Protein AF-A0AAV3REP3-F1 (afdb_monomer)

Radius of gyration: 13.12 Å; Cα contacts (8 Å, |Δi|>4): 44; chains: 1; bounding box: 30×29×31 Å

Mean predicted aligned error: 6.74 Å

pLDDT: mean 82.43, std 14.65, range [32.78, 94.62]

Sequence (69 aa):
MSFTDRLDAVPLPNGFILPQFTQFNGTGDPIKHLQGFWAKMTITSNDPDIYAKAFSNSWIGTWPFFSNP

Structure (mmCIF, N/CA/C/O backbone):
data_AF-A0AAV3REP3-F1
#
_entry.id   AF-A0AAV3REP3-F1
#
loop_
_atom_site.group_PDB
_atom_site.id
_atom_site.type_symbol
_atom_site.label_atom_id
_atom_site.label_alt_id
_atom_site.label_comp_id
_atom_site.label_asym_id
_atom_site.label_entity_id
_atom_site.label_seq_id
_atom_site.pdbx_PDB_ins_code
_atom_site.Cartn_x
_atom_site.Cartn_y
_atom_site.Cartn_z
_atom_site.occupancy
_atom_site.B_iso_or_equiv
_atom_site.auth_seq_id
_atom_site.auth_comp_id
_atom_site.auth_asym_id
_atom_site.auth_atom_id
_atom_site.pdbx_PDB_model_num
ATOM 1 N N . MET A 1 1 ? -9.044 -20.621 1.138 1.00 64.25 1 MET A N 1
ATOM 2 C CA . MET A 1 1 ? -9.261 -19.172 1.295 1.00 64.25 1 MET A CA 1
ATOM 3 C C . MET A 1 1 ? -7.933 -18.488 1.051 1.00 64.25 1 MET A C 1
ATOM 5 O O . MET A 1 1 ? -6.955 -18.831 1.712 1.00 64.25 1 MET A O 1
ATOM 9 N N . SER A 1 2 ? -7.870 -17.643 0.033 1.00 82.69 2 SER A N 1
ATOM 10 C CA . SER A 1 2 ? -6.667 -16.915 -0.350 1.00 82.69 2 SER A CA 1
ATOM 11 C C . SER A 1 2 ? -6.407 -15.744 0.610 1.00 82.69 2 SER A C 1
ATOM 13 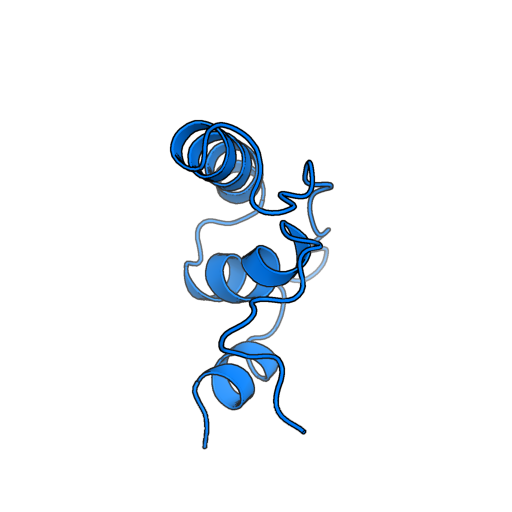O O . SER A 1 2 ? -7.244 -15.388 1.442 1.00 82.69 2 SER A O 1
ATOM 15 N N . PHE A 1 3 ? -5.218 -15.148 0.532 1.00 77.25 3 PHE A N 1
ATOM 16 C CA . PHE A 1 3 ? -4.920 -13.924 1.277 1.00 77.25 3 PHE A CA 1
ATOM 17 C C . PHE A 1 3 ? -5.823 -12.759 0.837 1.00 77.25 3 PHE A C 1
ATOM 19 O O . PHE A 1 3 ? -6.309 -12.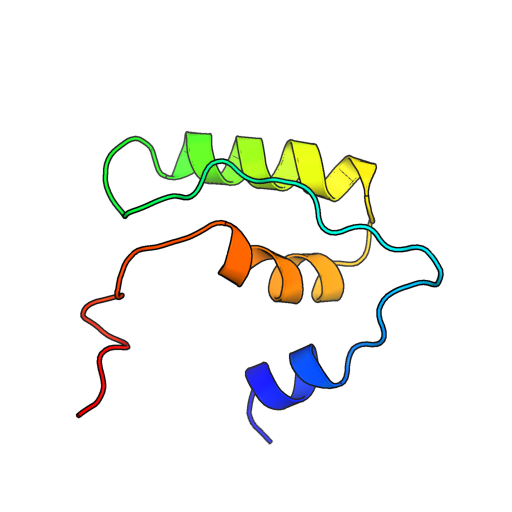018 1.686 1.00 77.25 3 PHE A O 1
ATOM 26 N N . THR A 1 4 ? -6.114 -12.656 -0.461 1.00 75.94 4 THR A N 1
ATOM 27 C CA . THR A 1 4 ? -7.016 -11.643 -1.024 1.00 75.94 4 THR A CA 1
ATOM 28 C C . THR A 1 4 ? -8.455 -11.824 -0.551 1.00 75.94 4 THR A C 1
ATOM 30 O O . THR A 1 4 ? -9.052 -10.846 -0.116 1.00 75.94 4 THR A O 1
ATOM 33 N N . ASP A 1 5 ? -8.960 -13.063 -0.468 1.00 82.00 5 ASP A N 1
ATOM 34 C CA . ASP A 1 5 ? -10.313 -13.334 0.056 1.00 82.00 5 ASP A CA 1
ATOM 35 C C . ASP A 1 5 ? -10.469 -12.823 1.500 1.00 82.00 5 ASP A C 1
ATOM 37 O O . ASP A 1 5 ? -11.548 -12.399 1.910 1.00 82.00 5 ASP A O 1
ATOM 41 N N . ARG A 1 6 ? -9.3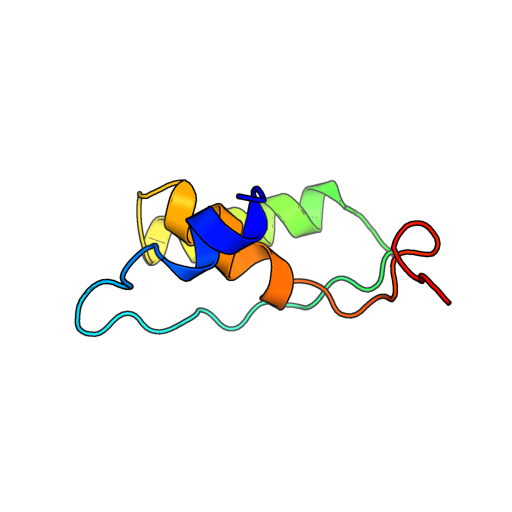85 -12.869 2.292 1.00 83.44 6 ARG A N 1
ATOM 42 C CA . ARG A 1 6 ? -9.378 -12.333 3.659 1.00 83.44 6 ARG A CA 1
ATOM 43 C C . ARG A 1 6 ? -9.407 -10.809 3.676 1.00 83.44 6 ARG A C 1
ATOM 45 O O . ARG A 1 6 ? -10.175 -10.255 4.451 1.00 83.44 6 ARG A O 1
ATOM 52 N N . LEU A 1 7 ? -8.626 -10.141 2.826 1.00 82.44 7 LEU A N 1
ATOM 53 C CA . LEU A 1 7 ? -8.624 -8.675 2.740 1.00 82.44 7 LEU A CA 1
A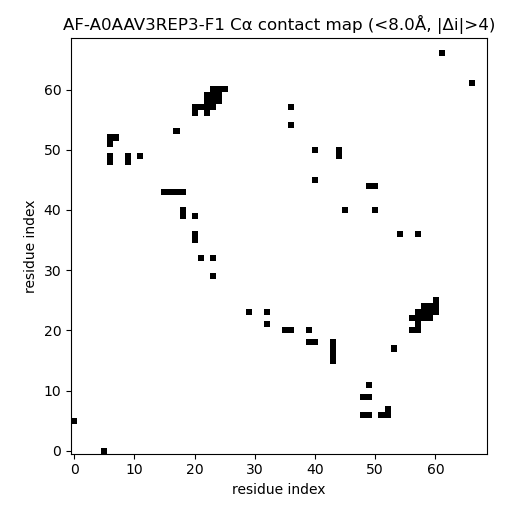TOM 54 C C . LEU A 1 7 ? -9.953 -8.120 2.215 1.00 82.44 7 LEU A C 1
ATOM 56 O O . LEU A 1 7 ? -10.430 -7.093 2.700 1.00 82.44 7 LEU A O 1
ATOM 60 N N . ASP A 1 8 ? -10.596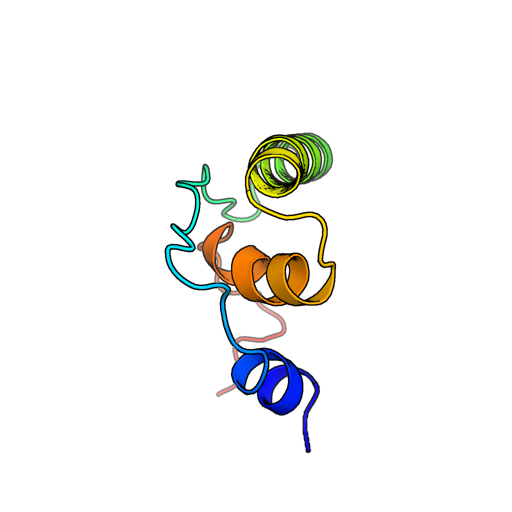 -8.803 1.270 1.00 81.31 8 ASP A N 1
ATOM 61 C CA . ASP A 1 8 ? -11.903 -8.394 0.749 1.00 81.31 8 ASP A CA 1
ATOM 62 C C . ASP A 1 8 ? -12.980 -8.430 1.836 1.00 81.31 8 ASP A C 1
ATOM 64 O O . ASP A 1 8 ? -13.805 -7.515 1.907 1.00 81.31 8 ASP A O 1
ATOM 68 N N . ALA A 1 9 ? -12.892 -9.399 2.751 1.00 85.25 9 ALA A N 1
ATOM 69 C CA . ALA A 1 9 ? -13.777 -9.525 3.904 1.00 85.25 9 ALA A CA 1
ATOM 70 C C . ALA A 1 9 ? -13.528 -8.487 5.020 1.00 85.25 9 ALA A C 1
ATOM 72 O O . ALA A 1 9 ? -14.376 -8.353 5.900 1.00 85.25 9 ALA A O 1
ATOM 73 N N . VAL A 1 10 ? -12.411 -7.742 5.002 1.00 82.94 10 VAL A N 1
ATOM 74 C CA . VAL A 1 10 ? -12.132 -6.684 5.994 1.00 82.94 10 VAL A CA 1
ATOM 75 C C . VAL A 1 10 ? -13.118 -5.525 5.790 1.00 82.94 10 VAL A C 1
ATOM 77 O O . VAL A 1 10 ? -13.088 -4.885 4.726 1.00 82.94 10 VAL A O 1
ATOM 80 N N . PRO A 1 11 ? -13.994 -5.230 6.770 1.00 85.50 11 PRO A N 1
ATOM 81 C CA . PRO A 1 11 ? -14.932 -4.125 6.662 1.00 85.50 11 PRO A CA 1
ATOM 82 C C . PRO A 1 11 ? -14.177 -2.798 6.724 1.00 85.50 11 PRO A C 1
ATOM 84 O O . PRO A 1 11 ? -13.322 -2.587 7.582 1.00 85.50 11 PRO A O 1
ATOM 87 N N . LEU A 1 12 ? -14.505 -1.883 5.814 1.00 84.94 12 LEU A N 1
ATOM 88 C CA . LEU A 1 12 ? -13.992 -0.522 5.898 1.00 84.94 12 LEU A CA 1
ATOM 89 C C . LEU A 1 12 ? -14.730 0.224 7.025 1.00 84.94 12 LEU A C 1
ATOM 91 O O . LEU A 1 12 ? -15.950 0.076 7.141 1.00 84.94 12 LEU A O 1
ATOM 95 N N . PRO A 1 13 ? -14.030 1.032 7.842 1.00 85.19 13 PRO A N 1
ATOM 96 C CA . PRO A 1 13 ? -14.664 1.871 8.848 1.00 85.19 13 PRO A CA 1
ATOM 97 C C . PRO A 1 13 ? -15.740 2.767 8.230 1.00 85.19 13 PRO A C 1
ATOM 99 O O . PRO A 1 13 ? -15.613 3.224 7.091 1.00 85.19 13 PRO A O 1
ATOM 102 N N . ASN A 1 14 ? -16.792 3.064 8.994 1.00 84.19 14 ASN A N 1
ATOM 103 C CA . ASN A 1 14 ? -17.833 3.982 8.537 1.00 84.19 14 ASN A CA 1
ATOM 104 C C . ASN A 1 14 ? -17.228 5.352 8.199 1.00 84.19 14 ASN A C 1
ATOM 106 O O . ASN A 1 14 ? -16.543 5.955 9.022 1.00 84.19 14 ASN A O 1
ATOM 110 N N . GLY A 1 15 ? -17.497 5.839 6.986 1.00 82.00 15 GLY A N 1
ATOM 111 C CA . GLY A 1 15 ? -16.938 7.099 6.494 1.00 82.00 15 GLY A CA 1
ATOM 112 C C . GLY A 1 15 ? -15.480 7.014 6.033 1.00 82.00 15 GLY A C 1
ATOM 113 O O . GLY A 1 15 ? -14.871 8.055 5.801 1.00 82.00 15 GLY A O 1
ATOM 114 N N . PHE A 1 16 ? -14.912 5.812 5.878 1.00 86.88 16 PHE A N 1
ATOM 115 C CA . PHE A 1 16 ? -13.590 5.648 5.282 1.00 86.88 16 PHE A CA 1
ATOM 116 C C . PHE A 1 16 ? -13.578 6.177 3.843 1.00 86.88 16 PHE A C 1
ATOM 118 O O . PHE A 1 16 ? -14.335 5.719 2.986 1.00 86.88 16 PHE A O 1
ATOM 125 N N . ILE A 1 17 ? -12.678 7.123 3.579 1.00 87.44 17 ILE A N 1
ATOM 126 C CA . ILE A 1 17 ? -12.419 7.658 2.244 1.00 87.44 17 ILE A CA 1
ATOM 127 C C . ILE A 1 17 ? -11.030 7.189 1.833 1.00 87.44 17 ILE A C 1
ATOM 129 O O . IL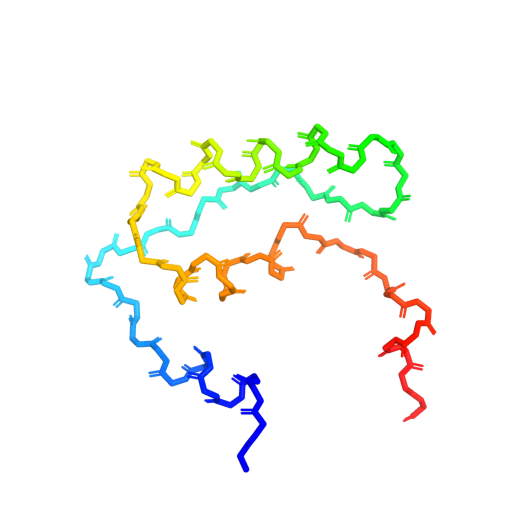E A 1 17 ? -10.040 7.532 2.480 1.00 87.44 17 ILE A O 1
ATOM 133 N N . LEU A 1 18 ? -10.962 6.416 0.748 1.00 88.31 18 LEU A N 1
ATOM 134 C CA . LEU A 1 18 ? -9.692 5.968 0.189 1.00 88.31 18 LEU A CA 1
ATOM 135 C C . LEU A 1 18 ? -8.850 7.191 -0.223 1.00 88.31 18 LEU A C 1
ATOM 137 O O . LEU A 1 18 ? -9.324 8.011 -1.019 1.00 88.31 18 LEU A O 1
ATOM 141 N N . PRO A 1 19 ? -7.609 7.330 0.275 1.00 89.88 19 PRO A N 1
ATOM 142 C CA . PRO A 1 19 ? -6.749 8.429 -0.129 1.00 89.88 19 PRO A CA 1
ATOM 143 C C . PRO A 1 19 ? -6.416 8.358 -1.615 1.00 89.88 19 PRO A C 1
ATOM 145 O O . PRO A 1 19 ? -6.187 7.290 -2.173 1.00 89.88 19 PRO A O 1
ATOM 148 N N . GLN A 1 20 ? -6.308 9.520 -2.251 1.00 90.19 20 GLN A N 1
ATOM 149 C CA . GLN A 1 20 ? -5.747 9.601 -3.595 1.00 90.19 20 GLN A CA 1
ATOM 150 C C . GLN A 1 20 ? -4.230 9.416 -3.511 1.00 90.19 20 GLN A C 1
ATOM 152 O O . GLN A 1 20 ? -3.528 10.222 -2.881 1.00 90.19 20 GLN A O 1
ATOM 157 N N . PHE A 1 21 ? -3.727 8.351 -4.128 1.00 87.88 21 PHE A N 1
ATOM 158 C CA . PHE A 1 21 ? -2.303 8.035 -4.194 1.00 87.88 21 PHE A CA 1
ATOM 159 C C . PHE A 1 21 ? -1.717 8.483 -5.528 1.00 87.88 21 PHE A C 1
ATOM 161 O O . PHE A 1 21 ? -2.367 8.397 -6.567 1.00 87.88 21 PHE A O 1
ATOM 168 N N . THR A 1 22 ? -0.450 8.891 -5.510 1.00 87.94 22 THR A N 1
ATOM 169 C CA . THR A 1 22 ? 0.338 8.870 -6.742 1.00 87.94 22 THR A CA 1
ATOM 170 C C . THR A 1 22 ? 0.578 7.410 -7.087 1.00 87.94 22 THR A C 1
ATOM 172 O O . THR A 1 22 ? 1.146 6.677 -6.281 1.00 87.94 22 THR A O 1
ATOM 175 N N . GLN A 1 23 ? 0.103 6.980 -8.250 1.00 88.88 23 GLN A N 1
ATOM 176 C CA . GLN A 1 23 ? 0.203 5.584 -8.642 1.00 88.88 23 GLN A CA 1
ATOM 177 C C . GLN A 1 23 ? 1.615 5.253 -9.126 1.00 88.88 23 GLN A C 1
ATOM 179 O O . GLN A 1 23 ? 2.191 5.971 -9.943 1.00 88.88 23 GLN A O 1
ATOM 184 N N . PHE A 1 24 ? 2.166 4.150 -8.631 1.00 88.69 24 PHE A N 1
ATOM 185 C CA . PHE A 1 24 ? 3.470 3.650 -9.040 1.00 88.69 24 PHE A CA 1
ATOM 186 C C . PHE A 1 24 ? 3.310 2.662 -10.197 1.00 88.69 24 PHE A C 1
ATOM 188 O O . PHE A 1 24 ? 2.489 1.746 -10.164 1.00 88.69 24 PHE A O 1
ATOM 195 N N . ASN A 1 25 ? 4.077 2.881 -11.259 1.00 87.06 25 ASN A N 1
ATOM 196 C CA . ASN A 1 25 ? 4.056 2.074 -12.481 1.00 87.06 25 ASN A CA 1
ATOM 197 C C . ASN A 1 25 ? 5.298 1.172 -12.606 1.00 87.06 25 ASN A C 1
ATOM 199 O O . ASN A 1 25 ? 5.555 0.628 -13.675 1.00 87.06 25 ASN A O 1
ATOM 203 N N . GLY A 1 26 ? 6.092 1.056 -11.536 1.00 85.50 26 GLY A N 1
ATOM 204 C CA . GLY A 1 26 ? 7.362 0.329 -11.528 1.00 85.50 26 GLY A CA 1
ATOM 205 C C . GLY A 1 26 ? 8.570 1.128 -12.017 1.00 85.50 26 GLY A C 1
ATOM 206 O O . GLY A 1 26 ? 9.668 0.581 -12.057 1.00 85.50 26 GLY A O 1
ATOM 207 N N . THR A 1 27 ? 8.407 2.412 -12.352 1.00 86.75 27 THR A N 1
ATOM 208 C CA . THR A 1 27 ? 9.514 3.311 -12.715 1.00 86.75 27 THR A CA 1
ATOM 209 C C . THR A 1 27 ? 9.711 4.398 -11.660 1.00 86.75 27 THR A C 1
ATOM 211 O O . THR A 1 27 ? 8.744 4.978 -11.170 1.00 86.75 27 THR A O 1
ATOM 214 N N . GLY A 1 28 ? 10.967 4.686 -11.306 1.00 85.62 28 GLY A N 1
ATOM 215 C CA . GLY A 1 28 ? 11.321 5.641 -10.250 1.00 85.62 28 GLY A CA 1
ATOM 216 C C . GLY A 1 28 ? 11.764 4.963 -8.950 1.00 85.62 28 GLY A C 1
ATOM 217 O O . GLY A 1 28 ? 12.172 3.805 -8.959 1.00 85.62 28 GLY A O 1
ATOM 218 N N . ASP A 1 29 ? 11.720 5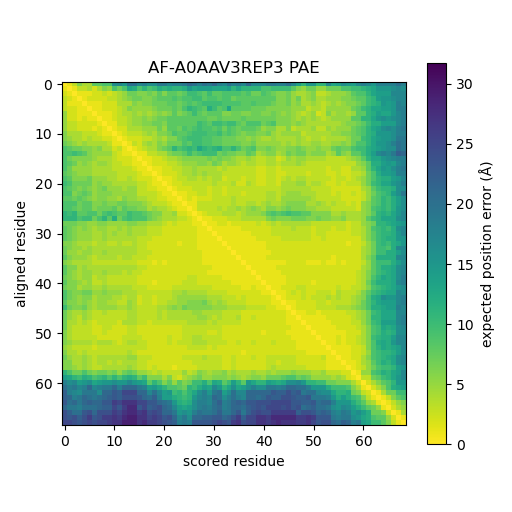.703 -7.839 1.00 90.56 29 ASP A N 1
ATOM 219 C CA . ASP A 1 29 ? 12.179 5.223 -6.530 1.00 90.56 29 ASP A CA 1
ATOM 220 C C . ASP A 1 29 ? 11.039 4.519 -5.758 1.00 90.56 29 ASP A C 1
ATOM 222 O O . ASP A 1 29 ? 10.104 5.190 -5.298 1.00 90.56 29 ASP A O 1
ATOM 226 N N . PRO A 1 30 ? 11.104 3.185 -5.574 1.00 90.50 30 PRO A N 1
ATOM 227 C CA . PRO A 1 30 ? 10.080 2.434 -4.854 1.00 90.50 30 PRO A CA 1
ATOM 228 C C . PRO A 1 30 ? 10.017 2.785 -3.361 1.00 90.50 30 PRO A C 1
ATOM 230 O O . PRO A 1 30 ? 8.943 2.709 -2.767 1.00 90.50 30 PRO A O 1
ATOM 233 N N . ILE A 1 31 ? 11.125 3.203 -2.742 1.00 94.12 31 ILE A N 1
ATOM 234 C CA . ILE A 1 31 ? 11.146 3.588 -1.324 1.00 94.12 31 ILE A CA 1
ATOM 235 C C . ILE A 1 31 ? 10.396 4.900 -1.136 1.00 94.12 31 ILE A C 1
ATOM 237 O O . ILE A 1 31 ? 9.567 5.018 -0.233 1.00 94.12 31 ILE A O 1
ATOM 241 N N . LYS A 1 32 ? 10.615 5.864 -2.034 1.00 92.81 32 LYS A N 1
ATOM 242 C CA . LYS A 1 32 ? 9.875 7.129 -2.030 1.00 92.81 32 LYS A CA 1
ATOM 243 C C . LYS A 1 32 ? 8.373 6.915 -2.242 1.00 92.81 32 LYS A C 1
ATOM 245 O O . LYS A 1 32 ? 7.570 7.587 -1.594 1.00 92.81 32 LYS A O 1
ATOM 250 N N . HIS A 1 33 ? 7.986 5.966 -3.101 1.00 92.31 33 HIS A N 1
ATOM 251 C CA . HIS A 1 33 ? 6.581 5.568 -3.261 1.00 92.31 33 HIS A CA 1
ATOM 252 C C . HIS A 1 33 ? 5.988 5.027 -1.956 1.00 92.31 33 HIS A C 1
ATOM 254 O O . HIS A 1 33 ? 4.963 5.525 -1.492 1.00 92.31 33 HIS A O 1
ATOM 260 N N . LEU A 1 34 ? 6.664 4.060 -1.324 1.00 93.06 34 LEU A N 1
ATOM 261 C CA . LEU A 1 34 ? 6.220 3.468 -0.058 1.00 93.06 34 LEU A CA 1
ATOM 262 C C . LEU A 1 34 ? 6.075 4.515 1.050 1.00 93.06 34 LEU A C 1
ATOM 264 O O . LEU A 1 34 ? 5.070 4.523 1.758 1.00 93.06 34 LEU A O 1
ATOM 268 N N . GLN A 1 35 ? 7.031 5.437 1.164 1.00 94.50 35 GLN A N 1
ATOM 269 C CA . GLN A 1 35 ? 6.958 6.544 2.118 1.00 94.50 35 GLN A CA 1
ATOM 270 C C . GLN A 1 35 ? 5.732 7.433 1.869 1.00 94.50 35 GLN A C 1
ATOM 272 O O . GLN A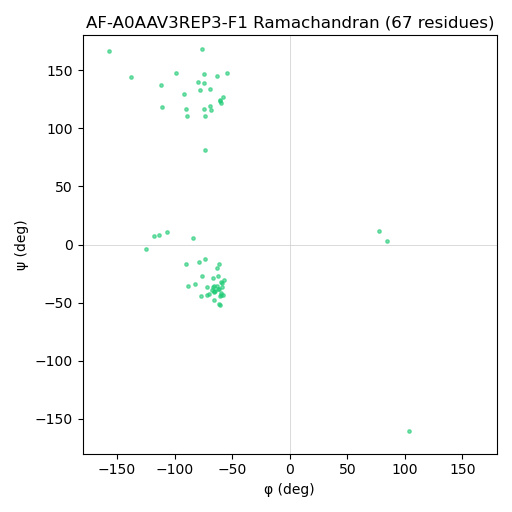 1 35 ? 5.029 7.788 2.814 1.00 94.50 35 GLN A O 1
ATOM 277 N N . GLY A 1 36 ? 5.442 7.763 0.606 1.00 93.69 36 GLY A N 1
ATOM 278 C CA . GLY A 1 36 ? 4.264 8.550 0.235 1.00 93.69 36 GLY A CA 1
ATOM 279 C C . GLY A 1 36 ? 2.944 7.826 0.513 1.00 93.69 36 GLY A C 1
ATOM 280 O O . GLY A 1 36 ? 1.992 8.442 0.998 1.00 93.69 36 GLY A O 1
ATOM 281 N N . PHE A 1 37 ? 2.895 6.519 0.253 1.00 94.62 37 PHE A N 1
ATOM 282 C CA . PHE A 1 37 ? 1.758 5.670 0.600 1.00 94.62 37 PHE A CA 1
ATOM 283 C C . PHE A 1 37 ? 1.524 5.647 2.116 1.00 94.62 37 PHE A C 1
ATOM 285 O O . PHE A 1 37 ? 0.417 5.944 2.568 1.00 94.62 37 PHE A O 1
ATOM 292 N N . TRP A 1 38 ? 2.565 5.373 2.909 1.00 93.44 38 TRP A N 1
ATOM 293 C CA . TRP A 1 38 ? 2.465 5.337 4.369 1.00 93.44 38 TRP A CA 1
ATOM 294 C C . TRP A 1 38 ? 2.037 6.674 4.956 1.00 93.44 38 TRP A C 1
ATOM 296 O O . TRP A 1 38 ? 1.137 6.686 5.785 1.00 93.44 38 TRP A O 1
ATOM 306 N N . ALA A 1 39 ? 2.602 7.791 4.492 1.00 94.12 39 ALA A N 1
ATOM 307 C CA . ALA A 1 39 ? 2.237 9.119 4.980 1.00 94.12 39 ALA A CA 1
ATOM 308 C C . ALA A 1 39 ? 0.747 9.448 4.776 1.00 94.12 39 ALA A C 1
ATOM 310 O O . ALA A 1 39 ? 0.159 10.157 5.585 1.00 94.12 39 ALA A O 1
ATOM 311 N N . LYS A 1 40 ? 0.126 8.938 3.704 1.00 93.62 40 LYS A N 1
ATOM 312 C CA . LYS A 1 40 ? -1.318 9.088 3.467 1.00 93.62 40 LYS A CA 1
ATOM 313 C C . LYS A 1 40 ? -2.128 8.133 4.339 1.00 93.62 40 LYS A C 1
ATOM 315 O O . LYS A 1 40 ? -3.110 8.555 4.939 1.00 93.62 40 LYS A O 1
ATOM 320 N N . MET A 1 41 ? -1.708 6.871 4.432 1.00 93.38 41 MET A N 1
ATOM 321 C CA . MET A 1 41 ? -2.444 5.857 5.188 1.00 93.38 41 MET A CA 1
ATOM 322 C C . MET A 1 41 ? -2.448 6.110 6.692 1.00 93.38 41 MET A C 1
ATOM 324 O O . MET A 1 41 ? -3.502 5.950 7.294 1.00 93.38 41 MET A O 1
ATOM 328 N N . THR A 1 42 ? -1.339 6.572 7.280 1.00 92.38 42 THR A N 1
ATOM 329 C CA . THR A 1 42 ? -1.247 6.866 8.724 1.00 92.38 42 THR A CA 1
ATOM 330 C C . THR A 1 42 ? -2.174 7.985 9.186 1.00 92.38 42 THR A C 1
ATOM 332 O O . THR A 1 42 ? -2.477 8.073 10.372 1.00 92.38 42 THR A O 1
ATOM 335 N N . ILE A 1 43 ? -2.639 8.834 8.266 1.00 90.25 43 ILE A N 1
ATOM 336 C CA . ILE A 1 43 ? -3.650 9.862 8.541 1.00 90.25 43 ILE A CA 1
ATOM 337 C C . ILE A 1 43 ? -5.060 9.258 8.487 1.00 90.25 43 ILE A C 1
ATOM 339 O O . ILE A 1 43 ? -5.953 9.695 9.207 1.00 90.25 43 ILE A O 1
ATOM 343 N N . THR A 1 44 ? -5.278 8.273 7.616 1.00 88.38 44 THR A N 1
ATOM 344 C CA . THR A 1 44 ? -6.603 7.703 7.336 1.00 88.38 44 THR A CA 1
ATOM 345 C C . THR A 1 44 ? -6.970 6.557 8.271 1.00 88.38 44 THR A C 1
ATOM 347 O O . THR A 1 44 ? -8.140 6.388 8.604 1.00 88.38 44 THR A O 1
ATOM 350 N N . SER A 1 45 ? -6.001 5.741 8.672 1.00 89.62 45 SER A N 1
ATOM 351 C CA . SER A 1 45 ? -6.215 4.578 9.527 1.00 89.62 45 SER A CA 1
ATOM 352 C C . SER A 1 45 ? -4.922 4.205 10.252 1.00 89.62 45 SER A C 1
ATOM 354 O O . SER A 1 45 ? -3.847 4.664 9.890 1.00 89.62 45 SER A O 1
ATOM 356 N N . ASN A 1 46 ? -5.021 3.353 11.266 1.00 89.25 46 ASN A N 1
ATOM 357 C CA . ASN A 1 46 ? -3.897 2.674 11.913 1.00 89.25 46 ASN A CA 1
ATOM 358 C C . ASN A 1 46 ? -3.978 1.141 11.765 1.00 89.25 46 ASN A C 1
ATOM 360 O O . ASN A 1 46 ? -3.188 0.427 12.380 1.00 89.25 46 ASN A O 1
ATOM 364 N N . ASP A 1 47 ? -4.928 0.643 10.968 1.00 90.19 47 ASP A N 1
ATOM 365 C CA . ASP A 1 47 ? -5.174 -0.782 10.768 1.00 90.19 47 ASP A CA 1
ATOM 366 C C . ASP A 1 47 ? -4.341 -1.330 9.589 1.00 90.19 47 ASP A C 1
ATOM 368 O O . ASP A 1 47 ? -4.554 -0.914 8.442 1.00 90.19 47 ASP A O 1
ATOM 372 N N . PRO A 1 48 ? -3.408 -2.270 9.829 1.00 87.94 48 PRO A N 1
ATOM 373 C CA . PRO A 1 48 ? -2.568 -2.844 8.781 1.00 87.94 48 PRO A CA 1
ATOM 374 C C . PRO A 1 48 ? -3.356 -3.598 7.698 1.00 87.94 48 PRO A C 1
ATOM 376 O O . PRO A 1 48 ? -2.907 -3.638 6.549 1.00 87.94 48 PRO A O 1
ATOM 379 N N . ASP A 1 49 ? -4.534 -4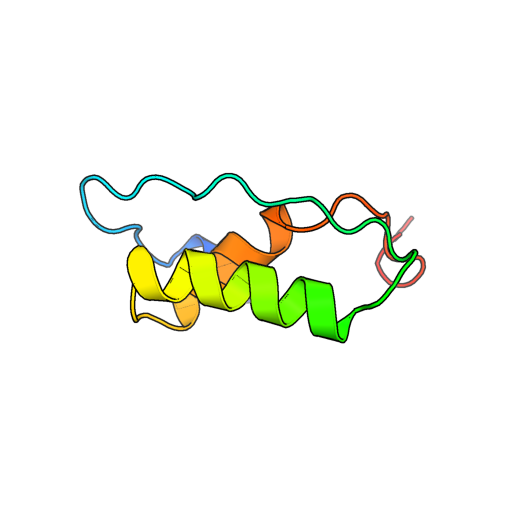.142 8.004 1.00 89.19 49 ASP A N 1
ATOM 380 C CA . ASP A 1 49 ? -5.360 -4.844 7.017 1.00 89.19 49 ASP A CA 1
ATOM 381 C C . ASP A 1 49 ? -5.980 -3.856 6.020 1.00 89.19 49 ASP A C 1
ATOM 383 O O . ASP A 1 49 ? -6.024 -4.108 4.812 1.00 89.19 49 ASP A O 1
ATOM 387 N N . ILE A 1 50 ? -6.362 -2.667 6.495 1.00 89.50 50 ILE A N 1
ATOM 388 C CA . ILE A 1 50 ? -6.817 -1.566 5.634 1.00 89.50 50 ILE A CA 1
ATOM 389 C C . ILE A 1 50 ? -5.669 -1.074 4.748 1.00 89.50 50 ILE A C 1
ATOM 391 O O . ILE A 1 50 ? -5.888 -0.737 3.583 1.00 89.50 50 ILE A O 1
ATOM 395 N N . TYR A 1 51 ? -4.434 -1.066 5.256 1.00 91.25 51 TYR A N 1
ATOM 396 C CA . TYR A 1 51 ? -3.262 -0.681 4.467 1.00 91.25 51 TYR A CA 1
ATOM 397 C C . TYR A 1 51 ? -3.021 -1.686 3.346 1.00 91.25 51 TYR A C 1
ATOM 399 O O . TYR A 1 51 ? -2.860 -1.287 2.193 1.00 91.25 51 TYR A O 1
ATOM 407 N N . ALA A 1 52 ? -3.048 -2.982 3.657 1.00 89.19 52 ALA A N 1
ATOM 408 C CA . ALA A 1 52 ? -2.892 -4.034 2.661 1.00 89.19 52 ALA A CA 1
ATOM 409 C C . ALA A 1 52 ? -3.992 -3.963 1.588 1.00 89.19 52 ALA A C 1
ATOM 411 O O . ALA A 1 52 ? -3.697 -4.058 0.396 1.00 89.19 52 ALA A O 1
ATOM 412 N N . LYS A 1 53 ? -5.242 -3.702 1.994 1.00 88.00 53 LYS A N 1
ATOM 413 C CA . LYS A 1 53 ? -6.380 -3.520 1.082 1.00 88.00 53 LYS A CA 1
ATOM 414 C C . LYS A 1 53 ? -6.241 -2.278 0.192 1.00 88.00 53 LYS A C 1
ATOM 416 O O . LYS A 1 53 ? -6.564 -2.330 -0.991 1.00 88.00 53 LYS A O 1
ATOM 421 N N . ALA A 1 54 ? -5.739 -1.166 0.731 1.00 89.88 54 ALA A N 1
ATOM 422 C CA . ALA A 1 54 ? -5.563 0.085 -0.008 1.00 89.88 54 ALA A CA 1
ATOM 423 C C . ALA A 1 54 ? -4.348 0.069 -0.951 1.00 89.88 54 ALA A C 1
ATOM 425 O O . ALA A 1 54 ? -4.350 0.777 -1.959 1.00 89.88 54 ALA A O 1
ATOM 426 N N . PHE A 1 55 ? -3.321 -0.733 -0.653 1.00 89.75 55 PHE A N 1
ATOM 427 C CA . PHE A 1 55 ? -2.047 -0.716 -1.374 1.00 89.75 55 PHE A CA 1
ATOM 428 C C . PHE A 1 55 ? -2.186 -1.008 -2.873 1.00 89.75 55 PHE A C 1
ATOM 430 O O . PHE A 1 55 ? -1.513 -0.366 -3.681 1.00 89.75 55 PHE A O 1
ATOM 437 N N . SER A 1 56 ? -3.105 -1.898 -3.256 1.00 86.12 56 SER A N 1
ATOM 438 C CA . SER A 1 56 ? -3.411 -2.217 -4.659 1.00 86.12 56 SER A CA 1
ATOM 439 C C . SER A 1 56 ? -3.820 -0.989 -5.484 1.00 86.12 56 SER A C 1
ATOM 441 O O . SER A 1 56 ? -3.498 -0.912 -6.664 1.00 86.12 56 SER A O 1
ATOM 443 N N . ASN A 1 57 ? -4.447 0.013 -4.859 1.00 88.25 57 ASN A N 1
ATOM 444 C CA . ASN A 1 57 ? -4.870 1.254 -5.517 1.00 88.25 57 ASN A CA 1
ATOM 445 C C . ASN A 1 57 ? -3.716 2.247 -5.726 1.00 88.25 57 ASN A C 1
ATOM 447 O O . ASN A 1 57 ? -3.843 3.199 -6.496 1.00 88.25 57 ASN A O 1
ATOM 451 N N . SER A 1 58 ? -2.583 2.038 -5.050 1.00 89.69 58 SER A N 1
ATOM 452 C CA . SER A 1 58 ? -1.387 2.875 -5.177 1.00 89.69 58 SER A CA 1
ATOM 453 C C . SER A 1 58 ? -0.499 2.491 -6.367 1.00 89.69 58 SER A C 1
ATOM 455 O O . SER A 1 58 ? 0.584 3.048 -6.529 1.00 89.69 58 SER A O 1
ATOM 457 N N . TRP A 1 59 ? -0.928 1.548 -7.207 1.00 86.75 59 TRP A N 1
ATOM 458 C CA . TRP A 1 59 ? -0.128 0.987 -8.292 1.00 86.75 59 TRP A CA 1
ATOM 459 C C . TRP A 1 59 ? -0.961 0.812 -9.572 1.00 86.75 59 TRP A C 1
ATOM 461 O O . TRP A 1 59 ? -2.140 0.483 -9.497 1.00 86.75 59 TRP A O 1
ATOM 471 N N . ILE A 1 60 ? -0.351 1.024 -10.746 1.00 82.12 60 ILE A N 1
ATOM 472 C CA . ILE A 1 60 ? -1.006 0.874 -12.072 1.00 82.12 60 ILE A CA 1
ATOM 473 C C . ILE A 1 60 ? -0.301 -0.081 -13.032 1.00 82.12 60 ILE A C 1
ATOM 475 O O . ILE A 1 60 ? -0.780 -0.308 -14.139 1.00 82.12 60 ILE A O 1
ATOM 479 N N . GLY A 1 61 ? 0.849 -0.629 -12.654 1.00 65.31 61 GLY A N 1
ATOM 480 C CA . GLY A 1 61 ? 1.558 -1.582 -13.502 1.00 65.31 61 GLY A CA 1
ATOM 481 C C . GLY A 1 61 ? 0.891 -2.962 -13.528 1.00 65.31 61 GLY A C 1
ATOM 482 O O . GLY A 1 61 ? 0.395 -3.467 -12.521 1.00 65.31 61 GLY A O 1
ATOM 483 N N . THR A 1 62 ? 0.975 -3.646 -14.658 1.00 56.25 62 THR A N 1
ATOM 484 C CA . THR A 1 62 ? 0.865 -5.105 -14.688 1.00 56.25 62 THR A CA 1
ATOM 485 C C . THR A 1 62 ? 2.161 -5.671 -14.121 1.00 56.25 62 THR A C 1
ATOM 487 O O . THR A 1 62 ? 3.218 -5.530 -14.735 1.00 56.25 62 THR A O 1
ATOM 490 N N . TRP A 1 63 ? 2.123 -6.284 -12.939 1.00 50.19 63 TRP A N 1
ATOM 491 C CA . TRP A 1 63 ? 3.264 -7.076 -12.487 1.00 50.19 63 TRP A CA 1
ATOM 492 C C . TRP A 1 63 ? 3.493 -8.199 -13.513 1.00 50.19 63 TRP A C 1
ATOM 494 O O . TRP A 1 63 ? 2.579 -9.006 -13.711 1.00 50.19 63 TRP A O 1
ATOM 504 N N . PRO A 1 64 ? 4.674 -8.312 -14.153 1.00 46.88 64 PRO A N 1
ATOM 505 C CA . PRO A 1 64 ? 4.924 -9.369 -15.139 1.00 46.88 64 PRO A CA 1
ATOM 506 C C . PRO A 1 64 ? 4.818 -10.778 -14.531 1.00 46.88 64 PRO A C 1
ATOM 508 O O . PRO A 1 64 ? 4.642 -11.746 -15.255 1.00 46.88 64 PRO A O 1
ATOM 511 N N . PHE A 1 65 ? 4.863 -10.891 -13.198 1.00 47.06 65 PHE A N 1
ATOM 512 C CA . PHE A 1 65 ? 4.717 -12.148 -12.456 1.00 47.06 65 PHE A CA 1
ATOM 513 C C . PHE A 1 65 ? 3.273 -12.504 -12.067 1.00 47.06 65 PHE A C 1
ATOM 515 O O . PHE A 1 65 ? 3.013 -13.652 -11.729 1.00 47.06 65 PHE A O 1
ATOM 522 N N . PHE A 1 66 ? 2.342 -11.544 -12.104 1.00 47.88 66 PHE A N 1
ATOM 523 C CA . PHE A 1 66 ? 0.911 -11.774 -11.834 1.00 47.88 66 PHE A CA 1
ATOM 524 C C . PHE A 1 66 ? 0.041 -11.556 -13.076 1.00 47.88 66 PHE A C 1
ATOM 526 O O . PHE A 1 66 ? -1.184 -11.591 -12.999 1.00 47.88 66 PHE A O 1
ATOM 533 N N . SER A 1 67 ? 0.679 -11.360 -14.230 1.00 36.50 67 SER A N 1
ATOM 534 C CA . SER A 1 67 ? 0.040 -11.486 -15.535 1.00 36.50 67 SER A CA 1
ATOM 535 C C . SER A 1 67 ? -0.163 -12.980 -15.791 1.00 36.50 67 SER A C 1
ATOM 537 O O . SER A 1 67 ? 0.683 -13.621 -16.408 1.00 36.50 67 SER A O 1
ATOM 539 N N . ASN A 1 68 ? -1.213 -13.575 -15.226 1.00 32.78 68 ASN A N 1
ATOM 540 C CA . ASN A 1 68 ? -1.554 -14.950 -15.574 1.00 32.78 68 ASN A CA 1
ATOM 541 C C . ASN A 1 68 ? -2.305 -14.958 -16.923 1.00 32.78 68 ASN A C 1
ATOM 543 O O . ASN A 1 68 ? -3.125 -14.060 -17.134 1.00 32.78 68 ASN A O 1
ATOM 547 N N . PRO A 1 69 ? -2.036 -15.922 -17.825 1.00 46.38 69 PRO A N 1
ATOM 548 C CA . PRO A 1 69 ? -2.947 -16.254 -18.922 1.00 46.38 69 PRO A CA 1
ATOM 549 C C . PRO A 1 69 ? -4.330 -16.702 -18.424 1.00 46.38 69 PRO A C 1
ATOM 551 O O . PRO A 1 69 ? -4.449 -17.106 -17.239 1.00 46.38 69 PRO A O 1
#

Solvent-accessible surface area (backbone atoms only — not comparable to full-atom values): 4570 Å² total; per-residue (Å²): 134,55,73,64,61,55,46,71,68,54,78,74,61,91,88,68,70,86,77,90,57,81,61,43,61,87,72,80,63,68,65,62,49,50,52,56,51,47,64,52,43,66,74,74,46,90,52,67,63,59,49,61,57,50,50,66,70,34,43,73,52,80,53,83,89,72,64,70,133

Foldseek 3Di:
DDPVVVLVPDDDPVPQDQDDAQAAAPDDDVVVRVVRLCVRVVVRDPDVSVSVSNVVVNYDYDPPVPPDD

Organism: Lithospermum erythrorhizon (NCBI:txid34254)

Secondary structure (DSSP, 8-state):
--HHHHHHTSPPPTT--PPPPPPB-S-S-HHHHHHHHHHHHHHH---HHHHHHHHGGGB-S--TTT---